Protein AF-A0A2S9GJY5-F1 (afdb_monomer_lite)

Radius of gyration: 18.76 Å; chains: 1; bounding box: 44×28×44 Å

Sequence (84 aa):
MDKLPTRLAEHPTVRAVRSRPAAQAGVIDADWLRAVCLDAGVDDVGFASVADPELSSELPHVETALPGAVSYVSLVVKMNRDNV

Secondary structure (DSSP, 8-state):
-----HHHHH-HHHHHHHTS--PPPPPPPHHHHHHHHHHTT-SEEEEEETT-GGGTTTHHHHHHHSTT--EEEEEE-PPPPP--

pLDDT: mean 91.99, std 8.16, range [48.0, 98.19]

Structure (mmCIF, N/CA/C/O backbone):
data_AF-A0A2S9GJY5-F1
#
_entry.id   AF-A0A2S9GJY5-F1
#
loop_
_atom_site.group_PDB
_atom_site.id
_atom_site.type_symbol
_atom_site.label_atom_id
_atom_site.label_alt_id
_atom_site.label_comp_id
_atom_site.label_asym_id
_atom_site.label_entity_id
_atom_site.label_seq_id
_atom_site.pdbx_PDB_ins_code
_atom_site.Cartn_x
_atom_site.Cartn_y
_atom_site.Cartn_z
_atom_site.occupancy
_atom_site.B_iso_or_equiv
_atom_site.auth_seq_id
_atom_site.auth_comp_id
_atom_site.auth_asym_id
_atom_site.auth_atom_id
_atom_site.pdbx_PDB_model_num
ATOM 1 N N . MET A 1 1 ? -17.872 6.865 12.423 1.00 48.00 1 MET A N 1
ATOM 2 C CA . MET A 1 1 ? -18.693 5.636 12.503 1.00 48.00 1 MET A CA 1
ATOM 3 C C . MET A 1 1 ? -19.761 5.727 11.438 1.00 48.00 1 MET A C 1
ATOM 5 O O . MET A 1 1 ? -20.681 6.522 11.580 1.00 48.00 1 MET A O 1
ATOM 9 N N . ASP A 1 2 ? -19.571 5.001 10.344 1.00 58.88 2 ASP A N 1
ATOM 10 C CA . ASP A 1 2 ? -20.393 5.168 9.151 1.00 58.88 2 ASP A CA 1
ATOM 11 C C . ASP A 1 2 ? -21.775 4.524 9.348 1.00 58.88 2 ASP A C 1
ATOM 13 O O . ASP A 1 2 ? -21.897 3.335 9.671 1.00 58.88 2 ASP A O 1
ATOM 17 N N . LYS A 1 3 ? -22.828 5.339 9.259 1.00 76.50 3 LYS A N 1
ATOM 18 C CA . LYS A 1 3 ? -24.207 4.926 9.541 1.00 76.50 3 LYS A CA 1
ATOM 19 C C . LYS A 1 3 ? -24.850 4.542 8.211 1.00 76.50 3 LYS A C 1
ATOM 21 O O . LYS A 1 3 ? -25.389 5.391 7.508 1.00 76.50 3 LYS A O 1
ATOM 26 N N . LEU A 1 4 ? -24.766 3.257 7.862 1.00 84.06 4 LEU A N 1
ATOM 27 C CA . LEU A 1 4 ? -25.409 2.726 6.657 1.00 84.06 4 LEU A CA 1
ATOM 28 C C . LEU A 1 4 ? -26.902 3.120 6.621 1.00 84.06 4 LEU A C 1
ATOM 30 O O . LEU A 1 4 ? -27.583 2.991 7.644 1.00 84.06 4 LEU A O 1
ATOM 34 N N . PRO A 1 5 ? -27.435 3.544 5.460 1.00 91.50 5 PRO A N 1
ATOM 35 C CA . PRO A 1 5 ? -28.863 3.781 5.278 1.00 91.50 5 PRO A CA 1
ATOM 36 C C . PRO A 1 5 ? -29.694 2.555 5.674 1.00 91.50 5 PRO A C 1
ATOM 38 O O . PRO A 1 5 ? -29.307 1.425 5.373 1.00 91.50 5 PRO A O 1
ATOM 41 N N . THR A 1 6 ? -30.870 2.770 6.272 1.00 90.81 6 THR A N 1
ATOM 42 C CA . THR A 1 6 ? -31.736 1.702 6.812 1.00 90.81 6 THR A CA 1
ATOM 43 C C . THR A 1 6 ? -31.985 0.567 5.817 1.00 90.81 6 THR A C 1
ATOM 45 O O . THR A 1 6 ? -31.828 -0.598 6.167 1.00 90.81 6 THR A O 1
ATOM 48 N N . ARG A 1 7 ? -32.252 0.890 4.542 1.00 92.75 7 ARG A N 1
ATOM 49 C CA . ARG A 1 7 ? -32.467 -0.120 3.489 1.00 92.75 7 ARG A CA 1
ATOM 50 C C . ARG A 1 7 ? -31.272 -1.058 3.299 1.00 92.75 7 ARG A C 1
ATOM 52 O O . ARG A 1 7 ? -31.463 -2.248 3.083 1.00 92.75 7 ARG A O 1
ATOM 59 N N . LEU A 1 8 ? -30.047 -0.532 3.365 1.00 93.12 8 LEU A N 1
ATOM 60 C CA . LEU A 1 8 ? -28.832 -1.340 3.246 1.00 93.12 8 LEU A CA 1
ATOM 61 C C . LEU A 1 8 ? -28.560 -2.111 4.535 1.00 93.12 8 LEU A C 1
ATOM 63 O O . LEU A 1 8 ? -28.174 -3.272 4.471 1.00 93.12 8 LEU A O 1
ATOM 67 N N . ALA A 1 9 ? -28.799 -1.501 5.697 1.00 91.81 9 ALA A N 1
ATOM 68 C CA . ALA A 1 9 ? -28.634 -2.167 6.986 1.00 91.81 9 ALA A CA 1
ATOM 69 C C . ALA A 1 9 ? -29.562 -3.388 7.146 1.00 91.81 9 ALA A C 1
ATOM 71 O O . ALA A 1 9 ? -29.163 -4.386 7.746 1.00 91.81 9 ALA A O 1
ATOM 72 N N . GLU A 1 10 ? -30.773 -3.329 6.586 1.00 93.69 10 GLU A N 1
ATOM 73 C CA . GLU A 1 10 ? -31.766 -4.409 6.640 1.00 93.69 10 GLU A CA 1
ATOM 74 C C . GLU A 1 10 ? -31.626 -5.436 5.507 1.00 93.69 10 GLU A C 1
ATOM 76 O O . GLU A 1 10 ? -32.188 -6.531 5.607 1.00 93.69 10 GLU A O 1
ATOM 81 N N . HIS A 1 11 ? -30.855 -5.131 4.456 1.00 95.94 11 HIS A N 1
ATOM 82 C CA . HIS A 1 11 ? -30.705 -6.017 3.305 1.00 95.94 11 HIS A CA 1
ATOM 83 C C . HIS A 1 11 ? -30.123 -7.381 3.732 1.00 95.94 11 HIS A C 1
ATOM 85 O O . HIS A 1 11 ? -29.080 -7.421 4.399 1.00 95.94 11 HIS A O 1
ATOM 91 N N . PRO A 1 12 ? -30.730 -8.515 3.328 1.00 95.44 12 PRO A N 1
ATOM 92 C CA . PRO A 1 12 ? -30.354 -9.843 3.817 1.00 95.44 12 PRO A CA 1
ATOM 93 C C . PRO A 1 12 ? -28.873 -10.170 3.586 1.00 95.44 12 PRO A C 1
ATOM 95 O O . PRO A 1 12 ? -28.210 -10.673 4.491 1.00 95.44 12 PRO A O 1
ATOM 98 N N . THR A 1 13 ? -28.314 -9.796 2.429 1.00 95.38 13 THR A N 1
ATOM 99 C CA . THR A 1 13 ? -26.882 -9.987 2.133 1.00 95.38 13 THR A CA 1
ATOM 100 C C . THR A 1 13 ? -25.973 -9.170 3.052 1.00 95.38 13 THR A C 1
ATOM 102 O O . THR A 1 13 ? -24.960 -9.681 3.519 1.00 95.38 13 THR A O 1
ATOM 105 N N . VAL A 1 14 ? -26.335 -7.920 3.364 1.00 93.94 14 VAL A N 1
ATOM 106 C CA . VAL A 1 14 ? -25.526 -7.058 4.243 1.00 93.94 14 VAL A CA 1
ATOM 107 C C . VAL A 1 14 ? -25.542 -7.608 5.663 1.00 93.94 14 VAL A C 1
ATOM 109 O O . VAL A 1 14 ? -24.490 -7.720 6.291 1.00 93.94 14 VAL A O 1
ATOM 112 N N . ARG A 1 15 ? -26.714 -8.024 6.156 1.00 93.56 15 ARG A N 1
ATOM 113 C CA . ARG A 1 15 ? -26.843 -8.674 7.465 1.00 93.56 15 ARG A CA 1
ATOM 114 C C . ARG A 1 15 ? -26.006 -9.949 7.550 1.00 93.56 15 ARG A C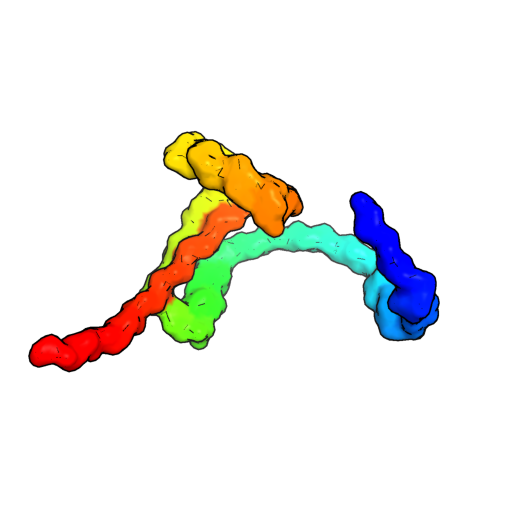 1
ATOM 116 O O . ARG A 1 15 ? -25.284 -10.107 8.526 1.00 93.56 15 ARG A O 1
ATOM 123 N N . ALA A 1 16 ? -26.054 -10.801 6.524 1.00 93.75 16 ALA A N 1
ATOM 124 C CA . ALA A 1 16 ? -25.282 -12.043 6.471 1.00 93.75 16 ALA A CA 1
ATOM 125 C C . ALA A 1 16 ? -23.761 -11.807 6.459 1.00 93.75 16 ALA A C 1
ATOM 127 O O . ALA A 1 16 ? -23.015 -12.547 7.100 1.00 93.75 16 ALA A O 1
ATOM 128 N N . VAL A 1 17 ? -23.287 -10.774 5.754 1.00 91.69 17 VAL A N 1
ATOM 129 C CA . VAL A 1 17 ? -21.864 -10.397 5.756 1.00 91.69 17 VAL A CA 1
ATOM 130 C C . VAL A 1 17 ? -21.453 -9.844 7.120 1.00 91.69 17 VAL A C 1
ATOM 132 O O . VAL A 1 17 ? -20.444 -10.277 7.665 1.00 91.69 17 VAL A O 1
ATOM 135 N N . ARG A 1 18 ? -22.244 -8.939 7.711 1.00 88.56 18 ARG A N 1
ATOM 136 C CA . ARG A 1 18 ? -21.921 -8.314 9.007 1.00 88.56 18 ARG A CA 1
ATOM 137 C C . ARG A 1 18 ? -22.051 -9.258 10.201 1.00 88.56 18 ARG A C 1
ATOM 139 O O . ARG A 1 18 ? -21.426 -9.005 11.222 1.00 88.56 18 ARG A O 1
ATOM 146 N N . SER A 1 19 ? -22.854 -10.318 10.098 1.00 91.25 19 SER A N 1
ATOM 147 C CA . SER A 1 19 ? -22.954 -11.341 11.145 1.00 91.25 19 SER A CA 1
ATOM 148 C C . SER A 1 19 ? -21.758 -12.292 11.177 1.00 91.25 19 SER A C 1
ATOM 150 O O . SER A 1 19 ? -21.635 -13.066 12.124 1.00 91.25 19 SER A O 1
ATOM 152 N N . ARG A 1 20 ? -20.893 -12.286 10.151 1.00 90.25 20 ARG A N 1
ATOM 153 C CA . ARG A 1 20 ? -19.658 -13.075 10.181 1.00 90.25 20 ARG A CA 1
ATOM 154 C C . ARG A 1 20 ? -18.695 -12.452 11.194 1.00 90.25 20 ARG A C 1
ATOM 156 O O . ARG A 1 20 ? -18.499 -11.237 11.149 1.00 90.25 20 ARG A O 1
ATOM 163 N N . PRO A 1 21 ? -18.078 -13.253 12.080 1.00 86.06 21 PRO A N 1
ATOM 164 C CA . PRO A 1 21 ? -16.994 -12.769 12.919 1.00 86.06 21 PRO A CA 1
ATOM 165 C C . PRO A 1 21 ? -15.923 -12.144 12.029 1.00 86.06 21 PRO A C 1
ATOM 167 O O . PRO A 1 21 ? -15.474 -12.772 11.067 1.00 86.06 21 PRO 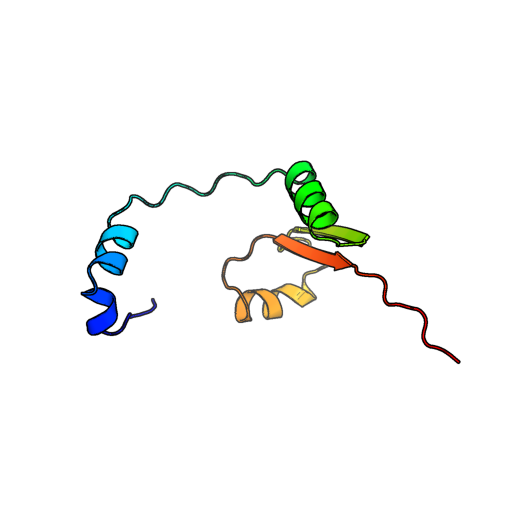A O 1
ATOM 170 N N . ALA A 1 22 ? -15.534 -10.906 12.327 1.00 81.19 22 ALA A N 1
ATOM 171 C CA . ALA A 1 22 ? -14.381 -10.313 11.676 1.00 81.19 22 ALA A CA 1
ATOM 172 C C . ALA A 1 22 ? -13.152 -11.126 12.096 1.00 81.19 22 ALA A C 1
ATOM 174 O O . ALA A 1 22 ? -12.817 -11.182 13.280 1.00 81.19 22 ALA A O 1
ATOM 175 N N . ALA A 1 23 ? -12.516 -11.802 11.140 1.00 81.19 23 ALA A N 1
ATOM 176 C CA . ALA A 1 23 ? -11.222 -12.410 11.391 1.00 81.19 23 ALA A CA 1
ATOM 177 C C . ALA A 1 23 ? -10.199 -11.294 11.628 1.00 81.19 23 ALA A C 1
ATOM 179 O O . ALA A 1 23 ? -10.234 -10.264 10.949 1.00 81.19 23 ALA A O 1
ATOM 180 N N . GLN A 1 24 ? -9.290 -11.503 12.579 1.00 80.12 24 GLN A N 1
ATOM 181 C CA . GLN A 1 24 ? -8.118 -10.646 12.708 1.00 80.12 24 GLN A CA 1
ATOM 182 C C . GLN A 1 24 ? -7.369 -10.696 11.372 1.00 80.12 24 GLN A C 1
ATOM 184 O O . GLN A 1 24 ? -7.043 -11.784 10.890 1.00 80.12 24 GLN A O 1
ATOM 189 N N . ALA A 1 25 ? -7.120 -9.537 10.765 1.00 80.62 25 ALA A N 1
ATOM 190 C CA . ALA A 1 25 ? -6.271 -9.479 9.587 1.00 80.62 25 ALA A CA 1
ATOM 191 C C . ALA A 1 25 ? -4.880 -10.019 9.959 1.00 80.62 25 ALA A C 1
ATOM 193 O O . ALA A 1 25 ? -4.290 -9.595 10.956 1.00 80.62 25 ALA A O 1
ATOM 194 N N . GLY A 1 26 ? -4.398 -10.999 9.196 1.00 85.94 26 GLY A N 1
ATOM 195 C CA . GLY A 1 26 ? -3.048 -11.530 9.344 1.00 85.94 26 GLY A CA 1
ATOM 196 C C . GLY A 1 26 ? -2.006 -10.575 8.769 1.00 85.94 26 GLY A C 1
ATOM 197 O O . GLY A 1 26 ? -2.334 -9.633 8.047 1.00 85.94 26 GLY A O 1
ATOM 198 N N . VAL A 1 27 ? -0.737 -10.844 9.073 1.00 88.94 27 VAL A N 1
ATOM 199 C CA . VAL A 1 27 ? 0.380 -10.169 8.406 1.00 88.94 27 VAL A CA 1
ATOM 200 C C . VAL A 1 27 ? 0.386 -10.584 6.937 1.00 88.94 27 VAL A C 1
ATOM 202 O O . VAL A 1 27 ? 0.294 -11.772 6.627 1.00 88.94 27 VAL A O 1
ATOM 205 N N . ILE A 1 28 ? 0.483 -9.601 6.045 1.00 91.06 28 ILE A N 1
ATOM 206 C CA . ILE A 1 28 ? 0.694 -9.845 4.621 1.00 91.06 28 ILE A CA 1
ATOM 207 C C . ILE A 1 28 ? 2.192 -10.026 4.406 1.00 91.06 28 ILE A C 1
ATOM 209 O O . ILE A 1 28 ? 2.983 -9.157 4.770 1.00 91.06 28 ILE A O 1
ATOM 213 N N . ASP A 1 29 ? 2.569 -11.160 3.828 1.00 94.38 29 ASP A N 1
ATOM 214 C CA . ASP A 1 29 ? 3.949 -11.418 3.441 1.00 94.38 29 ASP A CA 1
ATOM 215 C C . ASP A 1 29 ? 4.354 -10.516 2.264 1.00 94.38 29 ASP A C 1
ATOM 217 O O . ASP A 1 29 ? 3.625 -10.394 1.275 1.00 94.38 29 ASP A O 1
ATOM 221 N N . ALA A 1 30 ? 5.502 -9.852 2.394 1.00 94.75 30 ALA A N 1
ATOM 222 C CA . ALA A 1 30 ? 5.943 -8.850 1.430 1.00 94.75 30 ALA A CA 1
ATOM 223 C C . ALA A 1 30 ? 6.374 -9.474 0.095 1.00 94.75 30 ALA A C 1
ATOM 225 O O . ALA A 1 30 ? 6.103 -8.895 -0.958 1.00 94.75 30 ALA A O 1
ATOM 226 N N . ASP A 1 31 ? 7.000 -10.652 0.116 1.00 97.44 31 ASP A N 1
ATOM 227 C CA . ASP A 1 31 ? 7.444 -11.335 -1.102 1.00 97.44 31 ASP A CA 1
ATOM 228 C C . ASP A 1 31 ? 6.249 -11.889 -1.880 1.00 97.44 31 ASP A C 1
ATOM 230 O O . ASP A 1 31 ? 6.166 -11.744 -3.102 1.00 97.44 31 ASP A O 1
ATOM 234 N N . TRP A 1 32 ? 5.266 -12.435 -1.165 1.00 97.50 32 TRP A N 1
ATOM 235 C CA . TRP A 1 32 ? 3.988 -12.821 -1.745 1.00 97.50 32 TRP A CA 1
ATOM 236 C C . TRP A 1 32 ? 3.264 -11.623 -2.366 1.00 97.50 32 TRP A C 1
ATOM 238 O O . TRP A 1 32 ? 2.833 -11.701 -3.517 1.00 97.50 32 TRP A O 1
ATOM 248 N N . LEU A 1 33 ? 3.153 -10.500 -1.647 1.00 97.25 33 LEU A N 1
ATOM 249 C CA . LEU A 1 33 ? 2.489 -9.306 -2.174 1.00 97.25 33 LEU A CA 1
ATOM 250 C C . LEU A 1 33 ? 3.221 -8.757 -3.404 1.00 97.25 33 LEU A C 1
ATOM 252 O O . LEU A 1 33 ? 2.578 -8.363 -4.375 1.00 97.25 33 LEU A O 1
ATOM 256 N N . ARG A 1 34 ? 4.559 -8.781 -3.395 1.00 98.06 34 ARG A N 1
ATOM 257 C CA . ARG A 1 34 ? 5.384 -8.417 -4.552 1.00 98.06 34 ARG A CA 1
ATOM 258 C C . ARG A 1 34 ? 5.045 -9.281 -5.762 1.00 98.06 34 ARG A C 1
ATOM 260 O O . ARG A 1 34 ? 4.817 -8.726 -6.832 1.00 98.06 34 ARG A O 1
ATOM 267 N N . ALA A 1 35 ? 4.970 -10.602 -5.595 1.00 98.12 35 ALA A N 1
ATOM 268 C CA . ALA A 1 35 ? 4.595 -11.512 -6.676 1.00 98.12 35 ALA A CA 1
ATOM 269 C C . ALA A 1 35 ? 3.201 -11.184 -7.233 1.00 98.12 35 ALA A C 1
ATOM 271 O O . ALA A 1 35 ? 3.051 -11.042 -8.441 1.00 98.12 35 ALA A O 1
ATOM 272 N N . VAL A 1 36 ? 2.215 -10.946 -6.361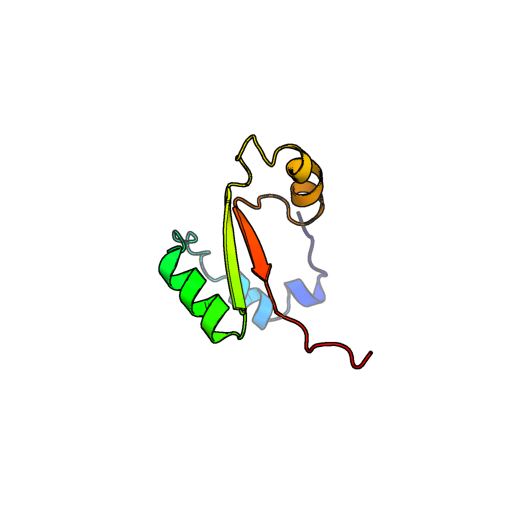 1.00 98.19 36 VAL A N 1
ATOM 273 C CA . VAL A 1 36 ? 0.858 -10.541 -6.773 1.00 98.19 36 VAL A CA 1
ATOM 274 C C . VAL A 1 36 ? 0.873 -9.252 -7.601 1.00 98.19 36 VAL A C 1
ATOM 276 O O . VAL A 1 36 ? 0.179 -9.170 -8.613 1.00 98.19 36 VAL A O 1
ATOM 279 N N . CYS A 1 37 ? 1.651 -8.242 -7.201 1.00 98.12 37 CYS A N 1
ATOM 280 C CA . CYS A 1 37 ? 1.767 -6.993 -7.957 1.00 98.12 37 CYS A CA 1
ATOM 281 C C . CYS A 1 37 ? 2.399 -7.212 -9.339 1.00 98.12 37 CYS A C 1
ATOM 283 O O . CYS A 1 37 ? 1.875 -6.706 -10.331 1.00 98.12 37 CYS A O 1
ATOM 285 N N . LEU A 1 38 ? 3.492 -7.974 -9.412 1.00 97.75 38 LEU A N 1
ATOM 286 C CA . LEU A 1 38 ? 4.174 -8.269 -10.676 1.00 97.75 38 LEU A CA 1
ATOM 287 C C . LEU A 1 38 ? 3.272 -9.076 -11.622 1.00 97.75 38 LEU A C 1
ATOM 289 O O . LEU A 1 38 ? 3.145 -8.731 -12.796 1.00 97.75 38 LEU A O 1
ATOM 293 N N . ASP A 1 39 ? 2.566 -10.081 -11.101 1.00 98.19 39 ASP A N 1
ATOM 294 C CA . ASP A 1 39 ? 1.601 -10.882 -11.864 1.00 98.19 39 ASP A CA 1
ATOM 295 C C . ASP A 1 39 ? 0.423 -10.038 -12.382 1.00 98.19 39 ASP A C 1
ATOM 297 O O . ASP A 1 39 ? -0.148 -10.331 -13.434 1.00 98.19 39 ASP A O 1
ATOM 301 N N . ALA A 1 40 ? 0.071 -8.958 -11.676 1.00 97.50 40 ALA A N 1
ATOM 302 C CA . ALA A 1 40 ? -0.940 -7.992 -12.105 1.00 97.50 40 ALA A CA 1
ATOM 303 C C . ALA A 1 40 ? -0.451 -7.023 -13.205 1.00 97.50 40 ALA A C 1
ATOM 305 O O . ALA A 1 40 ? -1.226 -6.175 -13.652 1.00 97.50 40 ALA A O 1
ATOM 306 N N . GLY A 1 41 ? 0.801 -7.147 -13.663 1.00 96.06 41 GLY A N 1
ATOM 307 C CA . GLY A 1 41 ? 1.373 -6.350 -14.752 1.00 96.06 41 GLY A CA 1
ATOM 308 C C . GLY A 1 41 ? 2.120 -5.095 -14.300 1.00 96.06 41 GLY A C 1
ATOM 309 O O . GLY A 1 41 ? 2.378 -4.215 -15.118 1.00 96.06 41 GLY A O 1
ATOM 310 N N . VAL A 1 42 ? 2.448 -4.993 -13.013 1.00 97.94 42 VAL A N 1
ATOM 311 C CA . VAL A 1 42 ? 3.320 -3.936 -12.491 1.00 97.94 42 VAL A CA 1
ATOM 312 C C . VAL A 1 42 ? 4.770 -4.268 -12.863 1.00 97.94 42 VAL A C 1
ATOM 314 O O . VAL A 1 42 ? 5.195 -5.410 -12.714 1.00 97.94 42 VAL A O 1
ATOM 317 N N . ASP A 1 43 ? 5.537 -3.286 -13.340 1.00 97.38 43 ASP A N 1
ATOM 318 C CA . ASP A 1 43 ? 6.942 -3.489 -13.721 1.00 97.38 43 ASP A CA 1
ATOM 319 C C . ASP A 1 43 ? 7.881 -3.511 -12.500 1.00 97.38 43 ASP A C 1
ATOM 321 O O . ASP A 1 43 ? 8.892 -4.211 -12.522 1.00 97.38 43 ASP A O 1
ATOM 325 N N . ASP A 1 44 ? 7.565 -2.746 -11.446 1.00 97.75 44 ASP A N 1
ATOM 326 C CA . ASP A 1 44 ? 8.280 -2.766 -10.160 1.00 97.75 44 ASP A CA 1
ATOM 327 C C . ASP A 1 44 ? 7.394 -2.296 -8.989 1.00 97.75 44 ASP A C 1
ATOM 329 O O . ASP A 1 44 ? 6.450 -1.524 -9.167 1.00 97.75 44 ASP A O 1
ATOM 333 N N . VAL A 1 45 ? 7.699 -2.750 -7.771 1.00 98.19 45 VAL A N 1
ATOM 334 C CA . VAL A 1 45 ? 6.931 -2.430 -6.559 1.00 98.19 45 VAL A CA 1
ATOM 335 C C . VAL A 1 45 ? 7.819 -2.174 -5.342 1.00 98.19 45 VAL A C 1
ATOM 337 O O . VAL A 1 45 ? 8.752 -2.924 -5.041 1.00 98.19 45 VAL A O 1
ATOM 340 N N . GLY A 1 46 ? 7.483 -1.125 -4.591 1.00 97.06 46 GLY A N 1
ATOM 341 C CA . GLY A 1 46 ? 8.102 -0.775 -3.314 1.00 97.06 46 GLY A CA 1
ATOM 342 C C . GLY A 1 46 ? 7.095 -0.777 -2.167 1.00 97.06 4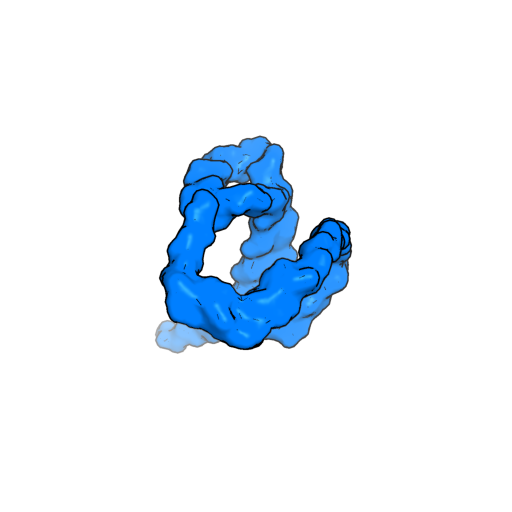6 GLY A C 1
ATOM 343 O O . GLY A 1 46 ? 5.943 -0.377 -2.346 1.00 97.06 46 GLY A O 1
ATOM 344 N N . PHE A 1 47 ? 7.545 -1.184 -0.980 1.00 96.94 47 PHE A N 1
ATOM 345 C CA . PHE A 1 47 ? 6.761 -1.129 0.254 1.00 96.94 47 PHE A CA 1
ATOM 346 C C . PHE A 1 47 ? 7.507 -0.307 1.300 1.00 96.94 47 PHE A C 1
ATOM 348 O O . PHE A 1 47 ? 8.708 -0.497 1.481 1.00 96.94 47 PHE A O 1
ATOM 355 N N . ALA A 1 48 ? 6.795 0.574 1.998 1.00 95.88 48 ALA A N 1
ATOM 356 C CA . ALA A 1 48 ? 7.354 1.374 3.083 1.00 95.88 48 ALA A CA 1
ATOM 357 C C . ALA A 1 48 ? 6.381 1.452 4.261 1.00 95.88 48 ALA A C 1
ATOM 359 O O . ALA A 1 48 ? 5.163 1.390 4.082 1.00 95.88 48 ALA A O 1
ATOM 360 N N . SER A 1 49 ? 6.913 1.588 5.474 1.00 95.25 49 SER A N 1
ATOM 361 C CA . SER A 1 49 ? 6.088 1.801 6.664 1.00 95.25 49 SER A CA 1
ATOM 362 C C . SER A 1 49 ? 5.513 3.213 6.656 1.00 95.25 49 SER A C 1
ATOM 364 O O . SER A 1 49 ? 6.215 4.168 6.335 1.00 95.25 49 SER A O 1
ATOM 366 N N . VAL A 1 50 ? 4.260 3.370 7.085 1.00 96.06 50 VAL A N 1
ATOM 367 C CA . VAL A 1 50 ? 3.690 4.709 7.322 1.00 96.06 50 VAL A CA 1
ATOM 368 C C . VAL A 1 50 ? 4.431 5.440 8.447 1.00 96.06 50 VAL A C 1
ATOM 370 O O . VAL A 1 50 ? 4.525 6.661 8.436 1.00 96.06 50 VAL A O 1
ATOM 373 N N . ALA A 1 51 ? 5.024 4.695 9.383 1.00 94.62 51 ALA A N 1
ATOM 374 C CA . ALA A 1 51 ? 5.822 5.245 10.474 1.00 94.62 51 ALA A CA 1
ATOM 375 C C . ALA A 1 51 ? 7.280 5.563 10.084 1.00 94.62 51 ALA A C 1
ATOM 377 O O . ALA A 1 51 ? 8.070 5.906 10.963 1.00 94.62 51 ALA A O 1
ATOM 378 N N . ASP A 1 52 ? 7.659 5.412 8.810 1.00 96.19 52 ASP A N 1
ATOM 379 C CA . ASP A 1 52 ? 9.004 5.755 8.349 1.00 96.19 52 ASP A CA 1
ATOM 380 C C . ASP A 1 52 ? 9.244 7.275 8.481 1.00 96.19 52 ASP A C 1
ATOM 382 O O . ASP A 1 52 ? 8.508 8.066 7.878 1.00 96.19 52 ASP A O 1
ATOM 386 N N . PRO A 1 53 ? 10.243 7.721 9.269 1.00 95.44 53 PRO A N 1
ATOM 387 C CA . PRO A 1 53 ? 10.500 9.142 9.480 1.00 95.44 53 PRO A CA 1
ATOM 388 C C . PRO A 1 53 ? 10.891 9.888 8.197 1.00 95.44 53 PRO A C 1
ATOM 390 O O . PRO A 1 53 ? 10.601 11.085 8.096 1.00 95.44 53 PRO A O 1
ATOM 393 N N . GLU A 1 54 ? 11.486 9.210 7.208 1.00 96.75 54 GLU A N 1
ATOM 394 C CA . GLU A 1 54 ? 11.815 9.817 5.910 1.00 96.75 54 GLU A CA 1
ATOM 395 C C . GLU A 1 54 ? 10.556 10.182 5.105 1.00 96.75 54 GLU A C 1
ATOM 397 O O . GLU A 1 54 ? 10.594 11.096 4.284 1.00 96.75 54 GLU A O 1
ATOM 402 N N . LEU A 1 55 ? 9.419 9.536 5.394 1.00 94.62 55 LEU A N 1
ATOM 403 C CA . LEU A 1 55 ? 8.117 9.764 4.752 1.00 94.62 55 LEU A CA 1
ATOM 404 C C . LEU A 1 55 ? 7.134 10.547 5.634 1.00 94.62 55 LEU A C 1
ATOM 406 O O . LEU A 1 55 ? 5.929 10.568 5.377 1.00 94.62 55 LEU A O 1
ATOM 410 N N . SER A 1 56 ? 7.619 11.218 6.679 1.00 94.75 56 SER A N 1
ATOM 411 C CA . SER A 1 56 ? 6.764 11.941 7.630 1.00 94.75 56 SER A CA 1
ATOM 412 C C . SER A 1 56 ? 5.917 13.057 6.996 1.00 94.75 56 SER A C 1
ATOM 414 O O . SER A 1 56 ? 4.853 13.385 7.523 1.00 94.75 56 SER A O 1
ATOM 416 N N . SER A 1 57 ? 6.327 13.600 5.843 1.00 96.31 57 SER A N 1
ATOM 417 C CA . SER A 1 57 ? 5.531 14.555 5.058 1.00 96.31 57 SER A CA 1
ATOM 418 C C . SER A 1 57 ? 4.261 13.949 4.454 1.00 96.31 57 SER A C 1
ATOM 420 O O . SER A 1 57 ? 3.303 14.678 4.197 1.00 96.31 57 SER A O 1
ATOM 422 N N . GLU A 1 58 ? 4.224 12.631 4.249 1.00 95.19 58 GLU A N 1
ATOM 423 C CA . GLU A 1 58 ? 3.095 11.920 3.639 1.00 95.19 58 GLU A CA 1
ATOM 424 C C . GLU A 1 58 ? 2.011 11.549 4.660 1.00 95.19 58 GLU A C 1
ATOM 426 O O . GLU A 1 58 ? 0.851 11.355 4.292 1.00 95.19 58 GLU A O 1
ATOM 431 N N . LEU A 1 59 ? 2.349 11.534 5.956 1.00 94.50 59 LEU A N 1
ATOM 432 C CA . LEU A 1 59 ? 1.431 11.179 7.044 1.00 94.50 59 LEU A CA 1
ATOM 433 C C . LEU A 1 59 ? 0.096 11.951 7.020 1.00 94.50 59 LEU A C 1
ATOM 435 O O . LEU A 1 59 ? -0.957 11.317 7.106 1.00 94.50 59 LEU A O 1
ATOM 439 N N . PRO A 1 60 ? 0.067 13.291 6.866 1.00 95.31 60 PRO A N 1
ATOM 440 C CA . PRO A 1 60 ? -1.201 14.021 6.822 1.00 95.31 60 PRO A CA 1
ATOM 441 C C . PRO A 1 60 ? -2.074 13.628 5.622 1.00 95.31 60 PRO A C 1
ATOM 443 O O . PRO A 1 60 ? -3.306 13.629 5.717 1.00 95.31 60 PRO A O 1
ATOM 446 N N . HIS A 1 61 ? -1.444 13.280 4.496 1.00 95.00 61 HIS A N 1
ATOM 447 C CA . HIS A 1 61 ? -2.133 12.872 3.277 1.00 95.00 61 HIS A CA 1
ATOM 448 C C . HIS A 1 61 ? -2.768 11.492 3.451 1.00 95.00 61 HIS A C 1
ATOM 450 O O . HIS A 1 61 ? -3.951 11.323 3.146 1.00 95.00 61 HIS A O 1
ATOM 456 N N . VAL A 1 62 ? -2.021 10.524 3.997 1.00 95.50 62 VAL A N 1
ATOM 457 C CA . VAL A 1 62 ? -2.542 9.166 4.200 1.00 95.50 62 VAL A CA 1
ATOM 458 C C . VAL A 1 62 ? -3.624 9.121 5.271 1.00 95.50 62 VAL A C 1
ATOM 460 O O . VAL A 1 62 ? -4.644 8.482 5.049 1.00 95.50 62 VAL A O 1
ATOM 463 N N . GLU A 1 63 ? -3.484 9.860 6.373 1.00 94.56 63 GLU A N 1
ATOM 464 C CA . GLU A 1 63 ? -4.517 9.911 7.417 1.00 94.56 63 GLU A CA 1
ATOM 465 C C . GLU A 1 63 ? -5.825 10.519 6.904 1.00 94.56 63 GLU A C 1
ATOM 467 O O . GLU A 1 63 ? -6.912 10.110 7.307 1.00 94.56 63 GLU A O 1
ATOM 472 N N . THR A 1 64 ? -5.742 11.468 5.970 1.00 95.44 64 THR A N 1
ATOM 473 C CA . THR A 1 64 ? -6.935 12.048 5.342 1.00 95.44 64 THR A CA 1
ATOM 474 C C . THR A 1 64 ? -7.568 11.087 4.331 1.00 95.44 64 THR A C 1
ATOM 476 O O . THR A 1 64 ? -8.793 10.984 4.265 1.00 95.44 64 THR A O 1
ATOM 479 N N . ALA A 1 65 ? -6.754 10.395 3.529 1.00 94.56 65 ALA A N 1
ATOM 480 C CA . ALA A 1 65 ? -7.229 9.543 2.438 1.00 94.56 65 ALA A CA 1
ATOM 481 C C . ALA A 1 65 ? -7.677 8.146 2.900 1.00 94.56 65 ALA A C 1
ATOM 483 O O . ALA A 1 65 ? -8.687 7.627 2.423 1.00 94.56 65 ALA A O 1
ATOM 484 N N . LEU A 1 66 ? -6.926 7.532 3.816 1.00 94.31 66 LEU A N 1
ATOM 485 C CA . LEU A 1 66 ? -7.148 6.189 4.342 1.00 94.31 66 LEU A CA 1
ATOM 486 C C . LEU A 1 66 ? -6.737 6.118 5.828 1.00 94.31 66 LEU A C 1
ATOM 488 O O . LEU A 1 66 ? -5.651 5.625 6.149 1.00 94.31 66 LEU A O 1
ATOM 492 N N . PRO A 1 67 ? -7.609 6.578 6.747 1.00 93.06 67 PRO A N 1
ATOM 493 C CA . PRO A 1 67 ? -7.340 6.532 8.181 1.00 93.06 67 PRO A CA 1
ATOM 494 C C . PRO A 1 67 ? -6.994 5.115 8.654 1.00 93.06 67 PRO A C 1
ATOM 496 O O . PRO A 1 67 ? -7.734 4.163 8.384 1.00 93.06 67 PRO A O 1
ATOM 499 N N . GLY A 1 68 ? -5.893 4.982 9.395 1.00 91.31 68 GLY A N 1
ATOM 500 C CA . GLY A 1 68 ? -5.415 3.694 9.909 1.00 91.31 68 GLY A CA 1
ATOM 501 C C . GLY A 1 68 ? -4.588 2.862 8.923 1.00 91.31 68 GLY A C 1
ATOM 502 O O . GLY A 1 68 ? -4.334 1.687 9.194 1.00 91.31 68 GLY A O 1
ATOM 503 N N . ALA A 1 69 ? -4.159 3.436 7.795 1.00 94.06 69 ALA A N 1
ATOM 504 C CA . ALA A 1 69 ? -3.145 2.818 6.948 1.00 94.06 69 ALA A CA 1
ATOM 505 C C . ALA A 1 69 ? -1.823 2.628 7.714 1.00 94.06 69 ALA A C 1
ATOM 507 O O . ALA A 1 69 ? -1.394 3.490 8.475 1.00 94.06 69 ALA A O 1
ATOM 508 N N . VAL A 1 70 ? -1.155 1.495 7.486 1.00 93.38 70 VAL A N 1
ATOM 509 C CA . VAL A 1 70 ? 0.106 1.136 8.170 1.00 93.38 70 VAL A CA 1
ATOM 510 C C . VAL A 1 70 ? 1.292 1.002 7.217 1.00 93.38 70 VAL A C 1
ATOM 512 O O . VAL A 1 70 ? 2.443 0.932 7.648 1.00 93.38 70 VAL A O 1
ATOM 515 N N . SER A 1 71 ? 1.036 0.959 5.910 1.00 94.94 71 SER A N 1
ATOM 516 C CA . SER A 1 71 ? 2.071 0.811 4.889 1.00 94.94 71 SER A CA 1
ATOM 517 C C . SER A 1 71 ? 1.684 1.531 3.603 1.00 94.94 71 SER A C 1
ATOM 519 O O . SER A 1 71 ? 0.506 1.601 3.253 1.00 94.94 71 SER A O 1
ATOM 521 N N . TYR A 1 72 ? 2.694 2.023 2.894 1.00 95.75 72 TYR A N 1
ATOM 522 C CA . TYR A 1 72 ? 2.597 2.520 1.530 1.00 95.75 72 TYR A CA 1
ATOM 523 C C . TYR A 1 72 ? 2.965 1.413 0.545 1.00 95.75 72 TYR A C 1
ATOM 525 O O . TYR A 1 72 ? 3.900 0.645 0.782 1.00 95.75 72 TYR A O 1
ATOM 533 N N . VAL A 1 73 ? 2.254 1.372 -0.582 1.00 96.50 73 VAL A N 1
ATOM 534 C CA . VAL A 1 73 ? 2.577 0.519 -1.728 1.00 96.50 73 VAL A CA 1
ATOM 535 C C . VAL A 1 73 ? 2.793 1.425 -2.933 1.00 96.50 73 VAL A C 1
ATOM 537 O O . VAL A 1 73 ? 1.861 2.091 -3.378 1.00 96.50 73 VAL A O 1
ATOM 540 N N . SER A 1 74 ? 4.020 1.462 -3.447 1.00 96.44 74 SER A N 1
ATOM 541 C CA . SER A 1 74 ? 4.362 2.191 -4.669 1.00 96.44 74 SER A CA 1
ATOM 542 C C . SER A 1 74 ? 4.388 1.220 -5.839 1.00 96.44 74 SER A C 1
ATOM 544 O O . SER A 1 74 ? 5.146 0.252 -5.808 1.00 96.44 74 SER A O 1
ATOM 546 N N . LEU A 1 75 ? 3.551 1.463 -6.848 1.00 97.94 75 LEU A N 1
ATOM 547 C CA . LEU A 1 75 ? 3.463 0.651 -8.060 1.00 97.94 75 LEU A C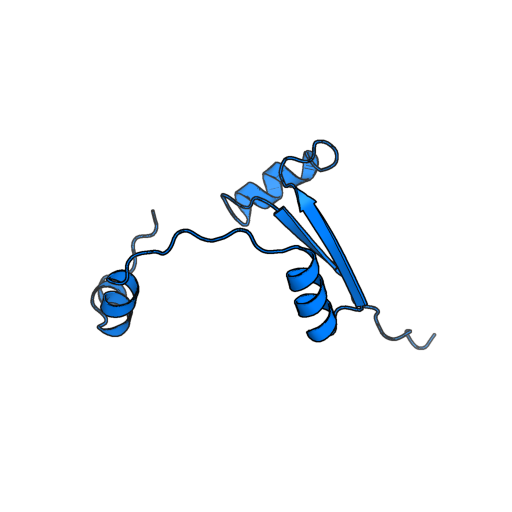A 1
ATOM 548 C C . LEU A 1 75 ? 4.067 1.425 -9.229 1.00 97.94 75 LEU A C 1
ATOM 550 O O . LEU A 1 75 ? 3.662 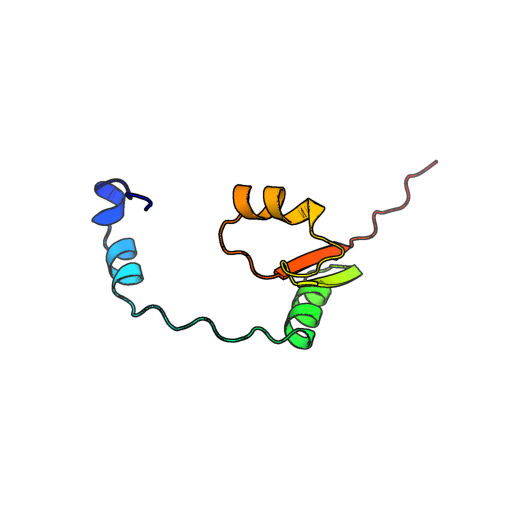2.556 -9.500 1.00 97.94 75 LEU A O 1
ATOM 554 N N . VAL A 1 76 ? 5.003 0.807 -9.941 1.00 97.38 76 VAL A N 1
ATOM 555 C CA . VAL A 1 76 ? 5.661 1.400 -11.104 1.00 97.38 76 VAL A CA 1
ATOM 556 C C . VAL A 1 76 ? 5.220 0.660 -12.356 1.00 97.38 76 VAL A C 1
ATOM 558 O O . VAL A 1 76 ? 5.328 -0.561 -12.438 1.00 97.38 76 VAL A O 1
ATOM 561 N N . VAL A 1 77 ? 4.745 1.411 -13.347 1.00 95.81 77 VAL A N 1
ATOM 562 C CA . VAL A 1 77 ? 4.426 0.882 -14.675 1.00 95.81 77 VAL A CA 1
ATOM 563 C C . VAL A 1 77 ? 5.149 1.720 -15.717 1.00 95.81 77 VAL A C 1
ATOM 565 O O . VAL A 1 77 ? 5.074 2.951 -15.720 1.00 95.81 77 VAL A O 1
ATOM 568 N N . LYS A 1 78 ? 5.859 1.053 -16.617 1.00 93.94 78 LYS A N 1
ATOM 569 C CA . LYS A 1 78 ? 6.559 1.665 -17.735 1.00 93.94 78 LYS A CA 1
ATOM 570 C C . LYS A 1 78 ? 5.559 1.963 -18.843 1.00 93.94 78 LYS A C 1
ATOM 572 O O . LYS A 1 78 ? 4.904 1.075 -19.382 1.00 93.94 78 LYS A O 1
ATOM 577 N N . MET A 1 79 ? 5.482 3.229 -19.226 1.00 90.75 79 MET A N 1
ATOM 578 C CA . MET A 1 79 ? 4.688 3.645 -20.377 1.00 90.75 79 MET A CA 1
ATOM 579 C C . MET A 1 79 ? 5.404 3.303 -21.686 1.00 90.75 79 MET A C 1
ATOM 581 O O . MET A 1 79 ? 6.638 3.257 -21.754 1.00 90.75 79 MET A O 1
ATOM 585 N N . ASN A 1 80 ? 4.620 3.071 -22.742 1.00 89.00 80 ASN A N 1
ATOM 586 C CA . ASN A 1 80 ? 5.162 3.008 -24.095 1.00 89.00 80 ASN A CA 1
ATOM 587 C C . ASN A 1 80 ? 5.910 4.306 -24.403 1.00 89.00 80 ASN A C 1
ATOM 589 O O . ASN A 1 80 ? 5.524 5.379 -23.945 1.00 89.00 80 ASN A O 1
ATOM 593 N N . ARG A 1 81 ? 6.986 4.204 -25.185 1.00 87.94 81 ARG A N 1
ATOM 594 C CA . ARG A 1 81 ? 7.682 5.402 -25.650 1.00 87.94 81 ARG A CA 1
ATOM 595 C C . ARG A 1 81 ? 6.747 6.201 -26.544 1.00 87.94 81 ARG A C 1
ATOM 597 O O . ARG A 1 81 ? 6.175 5.637 -27.479 1.00 87.94 81 ARG A O 1
ATOM 604 N N . ASP A 1 82 ? 6.647 7.494 -26.269 1.00 84.12 82 ASP A N 1
ATOM 605 C CA . ASP A 1 82 ? 6.000 8.419 -27.183 1.00 84.12 82 ASP A CA 1
ATOM 606 C C . ASP A 1 82 ? 6.766 8.446 -28.504 1.00 84.12 82 ASP A C 1
ATOM 608 O O . ASP A 1 82 ? 7.998 8.352 -28.546 1.00 84.12 82 ASP A O 1
ATOM 612 N N . ASN A 1 83 ? 6.016 8.545 -29.595 1.00 77.81 83 ASN A N 1
ATOM 613 C CA . ASN A 1 83 ? 6.593 8.699 -30.917 1.00 77.81 83 ASN A CA 1
ATOM 614 C C . ASN A 1 83 ? 6.959 10.179 -31.103 1.00 77.81 83 ASN A C 1
ATOM 616 O O . ASN A 1 83 ? 6.063 11.000 -31.309 1.00 77.81 83 ASN A O 1
ATOM 620 N N . VAL A 1 84 ? 8.245 10.508 -30.952 1.00 72.25 84 VAL A N 1
ATOM 621 C CA . VAL A 1 84 ? 8.806 11.863 -31.126 1.00 72.25 84 VAL A CA 1
ATOM 622 C C . VAL A 1 84 ? 9.269 12.127 -32.552 1.00 72.25 84 VAL A C 1
ATOM 624 O O . VAL A 1 84 ? 9.726 11.168 -33.215 1.00 72.25 84 VAL A O 1
#

Foldseek 3Di:
DDDDDPCQCPPPVNVVVVPDPDDDDDDDDPVVVQVVLVVVVFPGKDKDFLPPPVCVVCVVVCCVVPNPDGMDMDTHHDDDDDDD